Protein AF-Q8VWS5-F1 (afdb_monomer_lite)

Structure (mmCIF, N/CA/C/O backbone):
data_AF-Q8VWS5-F1
#
_entry.id   AF-Q8VWS5-F1
#
loop_
_atom_site.group_PDB
_atom_site.id
_atom_site.type_symbol
_atom_site.label_atom_id
_atom_site.label_alt_id
_atom_site.label_comp_id
_atom_site.label_asym_id
_atom_site.label_entity_id
_atom_site.label_seq_id
_atom_site.pdbx_PDB_ins_code
_atom_site.Cartn_x
_atom_site.Cartn_y
_atom_site.Cartn_z
_atom_site.occupancy
_atom_site.B_iso_or_equiv
_atom_site.auth_seq_id
_atom_site.auth_comp_id
_atom_site.auth_asym_id
_atom_site.auth_atom_id
_atom_site.pdbx_PDB_model_num
ATOM 1 N N . MET A 1 1 ? -28.816 26.867 -47.485 1.00 52.00 1 MET A N 1
ATOM 2 C CA . MET A 1 1 ? -29.300 25.512 -47.844 1.00 52.00 1 MET A CA 1
ATOM 3 C C . MET A 1 1 ? -29.461 24.600 -46.619 1.00 52.00 1 MET A C 1
ATOM 5 O O . MET A 1 1 ? -30.286 23.708 -46.691 1.00 52.00 1 MET A O 1
ATOM 9 N N . ALA A 1 2 ? -28.768 24.856 -45.494 1.00 56.47 2 ALA A N 1
ATOM 10 C CA . ALA A 1 2 ? -28.868 24.069 -44.252 1.00 56.47 2 ALA A CA 1
ATOM 11 C C . ALA A 1 2 ? -30.104 24.373 -43.366 1.00 56.47 2 ALA A C 1
ATOM 13 O O . ALA A 1 2 ? -30.589 23.482 -42.674 1.00 56.47 2 ALA A O 1
ATOM 14 N N . ASP A 1 3 ? -30.659 25.590 -43.416 1.00 56.94 3 ASP A N 1
ATOM 15 C CA . ASP A 1 3 ? -31.768 25.982 -42.523 1.00 56.94 3 ASP A CA 1
ATOM 16 C C . ASP A 1 3 ? -33.104 25.293 -42.854 1.00 56.94 3 ASP A C 1
ATOM 18 O O . ASP A 1 3 ? -33.873 24.955 -41.960 1.00 56.94 3 ASP A O 1
ATOM 22 N N . ALA A 1 4 ? -33.360 24.997 -44.133 1.00 58.62 4 ALA A N 1
ATOM 23 C CA . ALA A 1 4 ? -34.597 24.337 -44.567 1.00 58.62 4 ALA A CA 1
ATOM 24 C C . ALA A 1 4 ? -34.663 22.846 -44.173 1.00 58.62 4 ALA A C 1
ATOM 26 O O . ALA A 1 4 ? -35.743 22.257 -44.116 1.00 58.62 4 ALA A O 1
ATOM 27 N N . GLU A 1 5 ? -33.510 22.224 -43.917 1.00 59.78 5 GLU A N 1
ATOM 28 C CA . GLU A 1 5 ? -33.401 20.805 -43.573 1.00 59.78 5 GLU A CA 1
ATOM 29 C C . GLU A 1 5 ? -33.539 20.578 -42.062 1.00 59.78 5 GLU A C 1
ATOM 31 O O . GLU A 1 5 ? -34.238 19.655 -41.638 1.00 59.78 5 GLU A O 1
ATOM 36 N N . GLY A 1 6 ? -32.982 21.484 -41.248 1.00 61.97 6 GLY A N 1
ATOM 37 C CA . GLY A 1 6 ? -33.195 21.506 -39.797 1.00 61.97 6 GLY A CA 1
ATOM 38 C C . GLY A 1 6 ? -34.656 21.763 -39.416 1.00 61.97 6 GLY A C 1
ATOM 39 O O . GLY A 1 6 ? -35.189 21.098 -38.524 1.00 61.97 6 GLY A O 1
ATOM 40 N N . ASP A 1 7 ? -35.332 22.657 -40.140 1.00 62.22 7 ASP A N 1
ATOM 41 C CA . ASP A 1 7 ? -36.744 22.969 -39.902 1.00 62.22 7 ASP A CA 1
ATOM 42 C C . ASP A 1 7 ?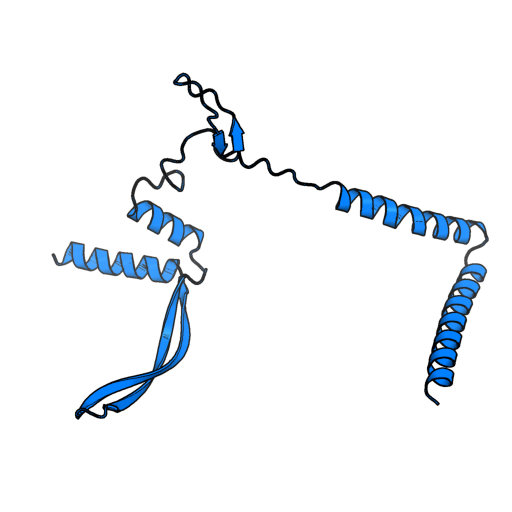 -37.661 21.802 -40.313 1.00 62.22 7 ASP A C 1
ATOM 44 O O . ASP A 1 7 ? -38.565 21.406 -39.576 1.00 62.22 7 ASP A O 1
ATOM 48 N N . ARG A 1 8 ? -37.343 21.126 -41.429 1.00 62.94 8 ARG A N 1
ATOM 49 C CA . ARG A 1 8 ? -38.018 19.885 -41.854 1.00 62.94 8 ARG A CA 1
ATOM 50 C C . ARG A 1 8 ? -37.881 18.756 -40.841 1.00 62.94 8 ARG A C 1
ATOM 52 O O . ARG A 1 8 ? -38.846 18.032 -40.602 1.00 62.94 8 ARG A O 1
ATOM 59 N N . MET A 1 9 ? -36.695 18.582 -40.269 1.00 66.00 9 MET A N 1
ATOM 60 C CA . MET A 1 9 ? -36.439 17.522 -39.300 1.00 66.00 9 MET A CA 1
ATOM 61 C C . MET A 1 9 ? -37.182 17.784 -37.981 1.00 66.00 9 MET A C 1
ATOM 63 O O . MET A 1 9 ? -37.770 16.855 -37.431 1.00 66.00 9 MET A O 1
ATOM 67 N N . ASN A 1 10 ? -37.262 19.044 -37.532 1.00 70.94 10 ASN A N 1
ATOM 68 C CA . ASN A 1 10 ? -38.089 19.439 -36.386 1.00 70.94 10 ASN A CA 1
ATOM 69 C C . ASN A 1 10 ? -39.587 19.247 -36.649 1.00 70.94 10 ASN A C 1
ATOM 71 O O . ASN A 1 10 ? -40.283 18.689 -35.804 1.00 70.94 10 ASN A O 1
ATOM 75 N N . LEU A 1 11 ? -40.082 19.622 -37.833 1.00 71.88 11 LEU A N 1
ATOM 76 C CA . LEU A 1 11 ? -41.476 19.391 -38.224 1.00 71.88 11 LEU A CA 1
ATOM 77 C C . LEU A 1 11 ? -41.835 17.900 -38.248 1.00 71.88 11 LEU A C 1
ATOM 79 O O . LEU A 1 11 ? -42.909 17.523 -37.787 1.00 71.88 11 LEU A O 1
ATOM 83 N N . GLN A 1 12 ? -40.933 17.036 -38.723 1.00 76.62 12 GLN A N 1
ATOM 84 C CA . GLN A 1 12 ? -41.141 15.583 -38.698 1.00 76.62 12 GLN A CA 1
ATOM 85 C C . GLN A 1 12 ? -41.124 15.007 -37.278 1.00 76.62 12 GLN A C 1
ATOM 87 O O . GLN A 1 12 ? -41.858 14.061 -36.985 1.00 76.62 12 GLN A O 1
ATOM 92 N N . LEU A 1 13 ? -40.299 15.561 -36.390 1.00 72.44 13 LEU A N 1
ATOM 93 C CA . LEU A 1 13 ? -40.223 15.138 -34.994 1.00 72.44 13 LEU A CA 1
ATOM 94 C C . LEU A 1 13 ? -41.490 15.559 -34.237 1.00 72.44 13 LEU A C 1
ATOM 96 O O . LEU A 1 13 ? -42.097 14.735 -33.556 1.00 72.44 13 LEU A O 1
ATOM 100 N N . LEU A 1 14 ? -41.946 16.797 -34.439 1.00 71.69 14 LEU A N 1
ATOM 101 C CA . LEU A 1 14 ? -43.194 17.306 -33.872 1.00 71.69 14 LEU A CA 1
ATOM 102 C C . LEU A 1 14 ? -44.419 16.552 -34.403 1.00 71.69 14 LEU A C 1
ATOM 104 O O . LEU A 1 14 ? -45.295 16.205 -33.614 1.00 71.69 14 LEU A O 1
ATOM 108 N N . ASP A 1 15 ? -44.459 16.214 -35.695 1.00 74.81 15 ASP A N 1
ATOM 109 C CA . ASP A 1 15 ? -45.533 15.397 -36.279 1.00 74.81 15 ASP A CA 1
ATOM 110 C C . ASP A 1 15 ? -45.550 13.974 -35.694 1.00 74.81 15 ASP A C 1
ATOM 112 O O . ASP A 1 15 ? -46.613 13.438 -35.377 1.00 74.81 15 ASP A O 1
ATOM 116 N N . ARG A 1 16 ? -44.381 13.363 -35.454 1.00 72.56 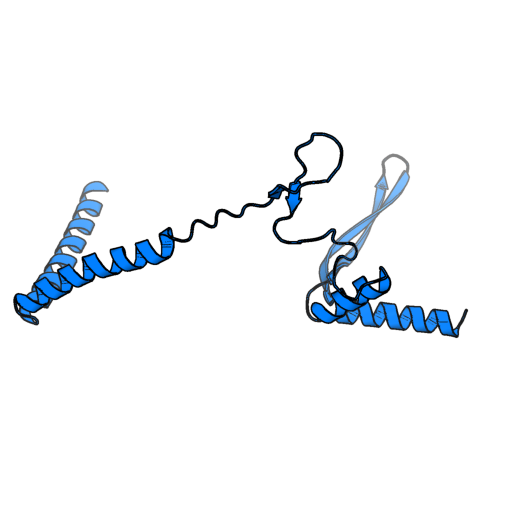16 ARG A N 1
ATOM 117 C CA . ARG A 1 16 ? -44.294 12.050 -34.789 1.00 72.56 16 ARG A CA 1
ATOM 118 C C . ARG A 1 16 ? -44.722 12.102 -33.325 1.00 72.56 16 ARG A C 1
ATOM 120 O O . ARG A 1 16 ? -45.433 11.205 -32.877 1.00 72.56 16 ARG A O 1
ATOM 127 N N . VAL A 1 17 ? -44.320 13.136 -32.588 1.00 74.12 17 VAL A N 1
ATOM 128 C CA . VAL A 1 17 ? -44.731 13.335 -31.189 1.00 74.12 17 VAL A CA 1
ATOM 129 C C . VAL A 1 17 ? -46.239 13.582 -31.112 1.00 74.12 17 VAL A C 1
ATOM 131 O O . VAL A 1 17 ? -46.916 12.949 -30.304 1.00 74.12 17 VAL A O 1
ATOM 134 N N . SER A 1 18 ? -46.782 14.407 -32.011 1.00 71.75 18 SER A N 1
ATOM 135 C CA . SER A 1 18 ? -48.219 14.672 -32.123 1.00 71.75 18 SER A CA 1
ATOM 136 C C . SER A 1 18 ? -49.010 13.406 -32.464 1.00 71.75 18 SER A C 1
ATOM 138 O O . SER A 1 18 ? -49.975 13.082 -31.774 1.00 71.75 18 SER A O 1
ATOM 140 N N . LYS A 1 19 ? -48.571 12.616 -33.453 1.00 72.62 19 LYS A N 1
ATOM 141 C CA . LYS A 1 19 ? -49.218 11.341 -33.811 1.00 72.62 19 LYS A CA 1
ATOM 142 C C . LYS A 1 19 ? -49.166 10.313 -32.684 1.00 72.62 19 LYS A C 1
ATOM 144 O O . LYS A 1 19 ? -50.143 9.595 -32.485 1.00 72.62 19 LYS A O 1
ATOM 149 N N . SER A 1 20 ? -48.068 10.263 -31.931 1.00 66.06 20 SER A N 1
ATOM 150 C CA . SER A 1 20 ? -47.949 9.404 -30.748 1.00 66.06 20 SER A CA 1
ATOM 151 C C . SER A 1 20 ? -48.935 9.825 -29.648 1.00 66.06 20 SER A C 1
ATOM 153 O O . SER A 1 20 ? -49.628 8.986 -29.075 1.00 66.06 20 SER A O 1
ATOM 155 N N . PHE A 1 21 ? -49.089 11.135 -29.426 1.00 61.34 21 PHE A N 1
ATOM 156 C CA . PHE A 1 21 ? -50.055 11.693 -28.477 1.00 61.34 21 PHE A CA 1
ATOM 157 C C . PHE A 1 21 ? -51.514 11.414 -28.889 1.00 61.34 21 PHE A C 1
ATOM 159 O O . PHE A 1 21 ? -52.296 10.902 -28.091 1.00 61.34 21 PHE A O 1
ATOM 166 N N . MET A 1 22 ? -51.857 11.631 -30.163 1.00 60.97 22 MET A N 1
ATOM 167 C CA . MET A 1 22 ? -53.189 11.351 -30.729 1.00 60.97 22 MET A CA 1
ATOM 168 C C . MET A 1 22 ? -53.530 9.850 -30.738 1.00 60.97 22 MET A C 1
ATOM 170 O O . MET A 1 22 ? -54.689 9.459 -30.598 1.00 60.97 22 MET A O 1
ATOM 174 N N . SER A 1 23 ? -52.528 8.981 -30.909 1.00 60.47 23 SER A N 1
ATOM 175 C CA . SER A 1 23 ? -52.695 7.526 -30.797 1.00 60.47 23 SER A CA 1
ATOM 176 C C . SER A 1 23 ? -52.998 7.096 -29.361 1.00 60.47 23 SER A C 1
ATOM 178 O O . SER A 1 23 ? -53.738 6.137 -29.152 1.00 60.47 23 SER A O 1
ATOM 180 N N . MET A 1 24 ? -52.431 7.792 -28.376 1.00 57.88 24 MET A N 1
ATOM 181 C CA . MET A 1 24 ? -52.643 7.528 -26.954 1.00 57.88 24 MET A CA 1
ATOM 182 C C . MET A 1 24 ? -54.042 7.981 -26.493 1.00 57.88 24 MET A C 1
ATOM 184 O O . MET A 1 24 ? -54.688 7.271 -25.725 1.00 57.88 24 MET A O 1
ATOM 188 N N . GLU A 1 25 ? -54.558 9.083 -27.049 1.00 55.28 25 GLU A N 1
ATOM 189 C CA . GLU A 1 25 ? -55.923 9.601 -26.832 1.00 55.28 25 GLU A CA 1
ATOM 190 C C . GLU A 1 25 ? -57.030 8.659 -27.344 1.00 55.28 25 GLU A C 1
ATOM 192 O O . GLU A 1 25 ? -58.106 8.576 -26.756 1.00 55.28 25 GLU A O 1
ATOM 197 N N . LYS A 1 26 ? -56.769 7.884 -28.408 1.00 60.16 26 LYS A N 1
ATOM 198 C CA . LYS A 1 26 ? -57.738 6.908 -28.945 1.00 60.16 26 LYS A CA 1
ATOM 199 C C . LYS A 1 26 ? -57.867 5.627 -28.109 1.00 60.16 26 LYS A C 1
ATOM 201 O O . LYS A 1 26 ? -58.874 4.937 -28.240 1.00 60.16 26 LYS A O 1
ATOM 206 N N . GLY A 1 27 ? -56.865 5.293 -27.291 1.00 62.16 27 GLY A N 1
ATOM 207 C CA . GLY A 1 27 ? -56.837 4.067 -26.477 1.00 62.16 27 GLY A CA 1
ATOM 208 C C . GLY A 1 27 ? -57.239 4.265 -25.012 1.00 62.16 27 GLY A C 1
ATOM 209 O O . GLY A 1 27 ? -57.755 3.343 -24.386 1.00 62.16 27 GLY A O 1
ATOM 210 N N . TYR A 1 28 ? -57.047 5.469 -24.474 1.00 63.78 28 TYR A N 1
ATOM 211 C CA . TYR A 1 28 ? -57.412 5.839 -23.111 1.00 63.78 28 TYR A CA 1
ATOM 212 C C . TYR A 1 28 ? -58.305 7.079 -23.168 1.00 63.78 28 TYR A C 1
ATOM 214 O O . TYR A 1 28 ? -57.871 8.125 -23.637 1.00 63.78 28 TYR A O 1
ATOM 222 N N . GLY A 1 29 ? -59.553 6.977 -22.695 1.00 74.88 29 GLY A N 1
ATOM 223 C CA . GLY A 1 29 ? -60.472 8.122 -22.654 1.00 74.88 29 GLY A CA 1
ATOM 224 C C . GLY A 1 29 ? -59.911 9.302 -21.844 1.00 74.88 29 GLY A C 1
ATOM 225 O O . GLY A 1 29 ? -58.911 9.158 -21.148 1.00 74.88 29 GLY A O 1
ATOM 226 N N . PHE A 1 30 ? -60.577 10.460 -21.882 1.00 77.50 30 PHE A N 1
ATOM 227 C CA . PHE A 1 30 ? -60.139 11.725 -21.256 1.00 77.50 30 PHE A CA 1
ATOM 228 C C . PHE A 1 30 ? -59.512 11.578 -19.849 1.00 77.50 30 PHE A C 1
ATOM 230 O O . PHE A 1 30 ? -58.480 12.177 -19.555 1.00 77.50 30 PHE A O 1
ATOM 237 N N . LEU A 1 31 ? -60.071 10.704 -19.004 1.00 75.94 31 LEU A N 1
ATOM 238 C CA . LEU A 1 31 ? -59.544 10.359 -17.675 1.00 75.94 31 LEU A CA 1
ATOM 239 C C . LEU A 1 31 ? -58.103 9.812 -17.678 1.00 75.94 31 LEU A C 1
ATOM 241 O O . LEU A 1 31 ? -57.326 10.132 -16.781 1.00 75.94 31 LEU A O 1
ATOM 245 N N . GLY A 1 32 ? -57.727 9.006 -18.672 1.00 80.00 32 GLY A N 1
ATOM 246 C CA . GLY A 1 32 ? -56.380 8.447 -18.796 1.00 80.00 32 GLY A CA 1
ATOM 247 C C . GLY A 1 32 ? -55.337 9.489 -19.196 1.00 80.00 32 GLY A C 1
ATOM 248 O O . GLY A 1 32 ? -54.226 9.467 -18.669 1.00 80.00 32 GLY A O 1
ATOM 249 N N . ILE A 1 33 ? -55.710 10.456 -20.042 1.00 83.31 33 ILE A N 1
ATOM 250 C CA . ILE A 1 33 ? -54.834 11.582 -20.403 1.00 83.31 33 ILE A CA 1
ATOM 251 C C . ILE A 1 33 ? -54.594 12.467 -19.180 1.00 83.31 33 ILE A C 1
ATOM 253 O O . ILE A 1 33 ? -53.447 12.779 -18.857 1.00 83.31 33 ILE A O 1
ATOM 257 N N . VAL A 1 34 ? -55.660 12.814 -18.451 1.00 87.25 34 VAL A N 1
ATOM 258 C CA . VAL A 1 34 ? -55.556 13.600 -17.213 1.00 87.25 34 VAL A CA 1
ATOM 259 C C . VAL A 1 34 ? -54.665 12.882 -16.191 1.00 87.25 34 VAL A C 1
ATOM 261 O O . VAL A 1 34 ? -53.777 13.502 -15.608 1.00 87.25 34 VAL A O 1
ATOM 264 N N . GLY A 1 35 ? -54.826 11.563 -16.032 1.00 84.25 35 GLY A N 1
ATOM 265 C CA . GLY A 1 35 ? -53.972 10.747 -15.165 1.00 84.25 35 GLY A CA 1
ATOM 266 C C . GLY A 1 35 ? -52.493 10.770 -15.565 1.00 84.25 35 GLY A C 1
ATOM 267 O O . GLY A 1 35 ? -51.630 10.961 -14.708 1.00 84.25 35 GLY A O 1
ATOM 268 N N . ALA A 1 36 ? -52.182 10.641 -16.857 1.00 86.88 36 ALA A N 1
ATOM 269 C CA . ALA A 1 36 ? -50.805 10.668 -17.354 1.00 86.88 36 ALA A CA 1
ATOM 270 C C . ALA A 1 36 ? -50.123 12.028 -17.127 1.00 86.88 36 ALA A C 1
ATOM 272 O O . ALA A 1 36 ? -48.969 12.073 -16.697 1.00 86.88 36 ALA A O 1
ATOM 273 N N . VAL A 1 37 ? -50.845 13.134 -17.340 1.00 87.75 37 VAL A N 1
ATOM 274 C CA . VAL A 1 37 ? -50.334 14.492 -17.086 1.00 87.75 37 VAL A CA 1
ATOM 275 C C . VAL A 1 37 ? -50.020 14.680 -15.602 1.00 87.75 37 VAL A C 1
ATOM 277 O O . VAL A 1 37 ? -48.931 15.141 -15.255 1.00 87.75 37 VAL A O 1
ATOM 280 N N . ILE A 1 38 ? -50.924 14.250 -14.719 1.00 89.25 38 ILE A N 1
ATOM 281 C CA . ILE A 1 38 ? -50.728 14.333 -13.267 1.00 89.25 38 ILE A CA 1
ATOM 282 C C . ILE A 1 38 ? -49.498 13.520 -12.838 1.00 89.25 38 ILE A C 1
ATOM 284 O O . ILE A 1 38 ? -48.635 14.039 -12.131 1.00 89.25 38 ILE A O 1
ATOM 288 N N . ILE A 1 39 ? -49.358 12.278 -13.314 1.00 89.75 39 ILE A N 1
ATOM 289 C CA . ILE A 1 39 ? -48.200 11.425 -13.002 1.00 89.75 39 ILE A CA 1
ATOM 290 C C . ILE A 1 39 ? -46.898 12.058 -13.517 1.00 89.75 39 ILE A C 1
ATOM 292 O O . ILE A 1 39 ? -45.895 12.053 -12.802 1.00 89.75 39 ILE A O 1
ATOM 296 N N . SER A 1 40 ? -46.913 12.658 -14.712 1.00 86.12 40 SER A N 1
ATOM 297 C CA . SER A 1 40 ? -45.733 13.297 -15.310 1.00 86.12 40 SER A CA 1
ATOM 298 C C . SER A 1 40 ? -45.246 14.537 -14.557 1.00 86.12 40 SER A C 1
ATOM 300 O O . SER A 1 40 ? -44.060 14.842 -14.608 1.00 86.12 40 SER A O 1
ATOM 302 N N . LEU A 1 41 ? -46.128 15.229 -13.829 1.00 89.50 41 LEU A N 1
ATOM 303 C CA . LEU A 1 41 ? -45.763 16.365 -12.980 1.00 89.50 41 LEU A CA 1
ATOM 304 C C . LEU A 1 41 ? -45.346 15.912 -11.580 1.00 89.50 41 LEU A C 1
ATOM 306 O O . LEU A 1 41 ? -44.368 16.412 -11.029 1.00 89.50 41 LEU A O 1
ATOM 310 N N . ILE A 1 42 ? -46.058 14.939 -11.007 1.00 89.94 42 ILE A N 1
ATOM 311 C CA . ILE A 1 42 ? -45.807 14.464 -9.643 1.00 89.94 42 ILE A CA 1
ATOM 312 C C . ILE A 1 42 ? -44.491 13.682 -9.561 1.00 89.94 42 ILE A C 1
ATOM 314 O O . ILE A 1 42 ? -43.716 13.896 -8.629 1.00 89.94 42 ILE A O 1
ATOM 318 N N . LEU A 1 43 ? -44.201 12.801 -10.524 1.00 89.50 43 LEU A N 1
ATOM 319 C CA . LEU A 1 43 ? -43.036 11.914 -10.451 1.00 89.50 43 LEU A CA 1
ATOM 320 C C . LEU A 1 43 ? -41.694 12.684 -10.434 1.00 89.50 43 LEU A C 1
ATOM 322 O O . LEU A 1 43 ? -40.878 12.403 -9.554 1.00 89.50 43 LEU A O 1
ATOM 326 N N . PRO A 1 44 ? -41.454 13.700 -11.289 1.00 87.75 44 PRO A N 1
ATOM 327 C CA . PRO A 1 44 ? -40.230 14.505 -11.237 1.00 87.75 44 PRO A CA 1
ATOM 328 C C . PRO A 1 44 ? -40.145 15.403 -9.998 1.00 87.75 44 PRO A C 1
ATOM 330 O O . PRO A 1 44 ? -39.054 15.619 -9.469 1.00 87.75 44 PRO A O 1
ATOM 333 N N . LEU A 1 45 ? -41.276 15.911 -9.495 1.00 85.25 45 LEU A N 1
ATOM 334 C CA . LEU A 1 45 ? -41.303 16.725 -8.275 1.00 85.25 45 LEU A CA 1
ATOM 335 C C . LEU A 1 45 ? -40.953 15.890 -7.037 1.00 85.25 45 LEU A C 1
ATOM 337 O O . LEU A 1 45 ? -40.116 16.299 -6.230 1.00 85.25 45 LEU A O 1
ATOM 341 N N . LEU A 1 46 ? -41.500 14.678 -6.925 1.00 85.50 46 LEU A N 1
ATOM 342 C CA . LEU A 1 46 ? -41.137 13.755 -5.851 1.00 85.50 46 LEU A CA 1
ATOM 343 C C . LEU A 1 46 ? -39.670 13.318 -5.971 1.00 85.50 46 LEU A C 1
ATOM 345 O O . LEU A 1 46 ? -38.932 13.391 -4.988 1.00 85.50 46 LEU A O 1
ATOM 349 N N . PHE A 1 47 ? -39.207 12.957 -7.171 1.00 83.00 47 PHE A N 1
ATOM 350 C CA . PHE A 1 47 ? -37.822 12.528 -7.390 1.00 83.00 47 PHE A CA 1
ATOM 351 C C . PHE A 1 47 ? -36.803 13.649 -7.116 1.00 83.00 47 PHE A C 1
ATOM 353 O O . PHE A 1 47 ? -35.775 13.415 -6.480 1.00 83.00 47 PHE A O 1
ATOM 360 N N . SER A 1 48 ? -37.100 14.888 -7.521 1.00 78.69 48 SER A N 1
ATOM 361 C CA . SER A 1 48 ? -36.228 16.042 -7.264 1.00 78.69 48 SER A CA 1
ATOM 362 C C . SER A 1 48 ? -36.128 16.382 -5.775 1.00 78.69 48 SER A C 1
ATOM 364 O O . SER A 1 48 ? -35.028 16.660 -5.300 1.00 78.69 48 SER A O 1
ATOM 366 N N . SER A 1 49 ? -37.218 16.274 -5.008 1.00 75.38 49 SER A N 1
ATOM 367 C CA . SER A 1 49 ? -37.195 16.519 -3.557 1.00 75.38 49 SER A CA 1
ATOM 368 C C . SER A 1 49 ? -36.315 15.517 -2.791 1.00 75.38 49 SER A C 1
ATOM 370 O O . SER A 1 49 ? -35.571 15.909 -1.889 1.00 75.38 49 SER A O 1
ATOM 372 N N . ILE A 1 50 ? -36.311 14.245 -3.210 1.00 79.25 50 ILE A N 1
ATOM 373 C CA . ILE A 1 50 ? -35.470 13.185 -2.631 1.00 79.25 50 ILE A CA 1
ATOM 374 C C . ILE A 1 50 ? -33.981 13.431 -2.929 1.00 79.25 50 ILE A C 1
ATOM 376 O O . ILE A 1 50 ? -33.128 13.188 -2.073 1.00 79.25 50 ILE A O 1
ATOM 380 N N . LEU A 1 51 ? -33.652 13.940 -4.121 1.00 69.75 51 LEU A N 1
ATOM 381 C CA . LEU A 1 51 ? -32.266 14.199 -4.525 1.00 69.75 51 LEU A CA 1
ATOM 382 C C . LEU A 1 51 ? -31.710 15.524 -3.970 1.00 69.75 51 LEU A C 1
ATOM 384 O O . LEU A 1 51 ? -30.550 15.577 -3.559 1.00 69.75 51 LEU A O 1
ATOM 388 N N . ILE A 1 52 ? -32.522 16.584 -3.916 1.00 66.94 52 ILE A N 1
ATOM 389 C CA . ILE A 1 52 ? -32.097 17.942 -3.524 1.00 66.94 52 ILE A CA 1
ATOM 390 C C . ILE A 1 52 ? -32.025 18.120 -1.997 1.00 66.94 52 ILE A C 1
ATOM 392 O O . ILE A 1 52 ? -31.249 18.942 -1.508 1.00 66.94 52 ILE A O 1
ATOM 396 N N . GLY A 1 53 ? -32.748 17.309 -1.216 1.00 59.00 53 GLY A N 1
ATOM 397 C CA . GLY A 1 53 ? -32.759 17.391 0.252 1.00 59.00 53 GLY A CA 1
ATOM 398 C C . GLY A 1 53 ? -31.448 16.992 0.946 1.00 59.00 53 GLY A C 1
ATOM 399 O O . GLY A 1 53 ? -31.284 17.220 2.144 1.00 59.00 53 GLY A O 1
ATOM 400 N N . ARG A 1 54 ? -30.472 16.422 0.228 1.00 60.00 54 ARG A N 1
ATOM 401 C CA . ARG A 1 54 ? -29.241 15.878 0.825 1.00 60.00 54 ARG A CA 1
ATOM 402 C C . ARG A 1 54 ? -28.080 16.877 0.829 1.00 60.00 54 ARG A C 1
ATOM 404 O O . ARG A 1 54 ? -26.946 16.541 0.486 1.00 60.00 54 ARG A O 1
ATOM 411 N N . LYS A 1 55 ? -28.327 18.120 1.260 1.00 62.78 55 LYS A N 1
ATOM 412 C CA . LYS A 1 55 ? -27.244 19.074 1.551 1.00 62.78 55 LYS A CA 1
ATOM 413 C C . LYS A 1 55 ? -26.555 18.660 2.850 1.00 62.78 55 LYS A C 1
ATOM 415 O O . LYS A 1 55 ? -26.883 19.124 3.938 1.00 62.78 55 LYS A O 1
ATOM 420 N N . ASN A 1 56 ? -25.572 17.774 2.725 1.00 60.09 56 ASN A N 1
ATOM 421 C CA . ASN A 1 56 ? -24.723 17.357 3.832 1.00 60.09 56 ASN A CA 1
ATOM 422 C C . ASN A 1 56 ? -23.865 18.543 4.284 1.00 60.09 56 ASN A C 1
ATOM 424 O O . ASN A 1 56 ? -22.762 18.752 3.776 1.00 60.09 56 ASN A O 1
ATOM 428 N N . ASN A 1 57 ? -24.355 19.313 5.254 1.00 62.53 57 ASN A N 1
ATOM 429 C CA . ASN A 1 57 ? -23.561 20.321 5.940 1.00 62.53 57 ASN A CA 1
ATOM 430 C C . ASN A 1 57 ? -22.557 19.599 6.851 1.00 62.53 57 ASN A C 1
ATOM 432 O O . ASN A 1 57 ? -22.778 19.432 8.050 1.00 62.53 57 ASN A O 1
ATOM 436 N N . ARG A 1 58 ? -21.485 19.061 6.253 1.00 64.88 58 ARG A N 1
ATOM 437 C CA . ARG A 1 58 ? -20.430 18.338 6.967 1.00 64.88 58 ARG A CA 1
ATOM 438 C C . ARG A 1 58 ? -19.646 19.343 7.806 1.00 64.88 58 ARG A C 1
ATOM 440 O O . ARG A 1 58 ? -18.600 19.826 7.380 1.00 64.88 58 ARG A O 1
ATOM 447 N N . ARG A 1 59 ? -20.155 19.660 8.998 1.00 67.81 59 ARG A N 1
ATOM 448 C CA . ARG A 1 59 ? -19.406 20.391 10.023 1.00 67.81 59 ARG A CA 1
ATOM 449 C C . ARG A 1 59 ? -18.160 19.566 10.335 1.00 67.81 59 ARG A C 1
ATOM 451 O O . ARG A 1 59 ? -18.274 18.465 10.863 1.00 67.81 59 ARG A O 1
ATOM 458 N N . ARG A 1 60 ? -16.984 20.035 9.906 1.00 70.31 60 ARG A N 1
ATOM 459 C CA . ARG A 1 60 ? -15.703 19.326 10.100 1.00 70.31 60 ARG A CA 1
ATOM 460 C C . ARG A 1 60 ? -15.131 19.538 11.499 1.00 70.31 60 ARG A C 1
ATOM 462 O O . ARG A 1 60 ? -14.391 18.682 11.972 1.00 70.31 60 ARG A O 1
ATOM 469 N N . ALA A 1 61 ? -15.499 20.646 12.136 1.00 83.12 61 ALA A N 1
ATOM 470 C CA . ALA A 1 61 ? -15.021 21.050 13.446 1.00 83.12 61 ALA A CA 1
ATOM 471 C C . ALA A 1 61 ? -16.191 21.243 14.421 1.00 83.12 61 ALA A C 1
ATOM 473 O O . ALA A 1 61 ? -17.254 21.730 14.029 1.00 83.12 61 ALA A O 1
ATOM 474 N N . ILE A 1 62 ? -15.985 20.832 15.669 1.00 86.81 62 ILE A N 1
ATOM 475 C CA . ILE A 1 62 ? -16.891 21.032 16.803 1.00 86.81 62 ILE A CA 1
ATOM 476 C C . ILE A 1 62 ? -16.111 21.811 17.856 1.00 86.81 62 ILE A C 1
ATOM 478 O O . ILE A 1 62 ? -14.993 21.422 18.188 1.00 86.81 62 ILE A O 1
ATOM 482 N N . GLN A 1 63 ? -16.692 22.896 18.364 1.00 87.06 63 GLN A N 1
ATOM 483 C CA . GLN A 1 63 ? -16.092 23.670 19.444 1.00 87.06 63 GLN A CA 1
ATOM 484 C C . GLN A 1 63 ? -16.138 22.865 20.745 1.00 87.06 63 GLN A C 1
ATOM 486 O O . GLN A 1 63 ? -17.143 22.214 21.038 1.00 87.06 63 GLN A O 1
ATOM 491 N N . VAL A 1 64 ? -15.041 22.880 21.492 1.00 84.38 64 VAL A N 1
ATOM 492 C CA . VAL A 1 64 ? -14.892 22.148 22.752 1.00 84.38 64 VAL A CA 1
ATOM 493 C C . VAL A 1 64 ? -14.325 23.092 23.791 1.00 84.38 64 VAL A C 1
ATOM 495 O O . VAL A 1 64 ? -13.475 23.918 23.475 1.00 84.38 64 VAL A O 1
ATOM 498 N N . ASP A 1 65 ? -14.808 22.956 25.019 1.00 84.88 65 ASP A N 1
ATOM 499 C CA . ASP A 1 65 ? -14.225 23.627 26.168 1.00 84.88 65 ASP A CA 1
ATOM 500 C C . ASP A 1 65 ? -12.896 22.949 26.532 1.00 84.88 65 ASP A C 1
ATOM 502 O O . ASP A 1 65 ? -12.866 21.772 26.894 1.00 84.88 65 ASP A O 1
ATOM 506 N N . SER A 1 66 ? -11.788 23.670 26.359 1.00 75.69 66 SER A N 1
ATOM 507 C C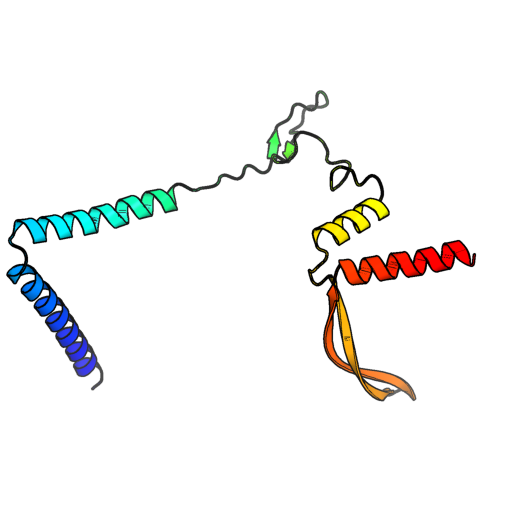A . SER A 1 66 ? -10.441 23.191 26.681 1.00 75.69 66 SER A CA 1
ATOM 508 C C . SER A 1 66 ? -10.076 23.331 28.160 1.00 75.69 66 SER A C 1
ATOM 510 O O . SER A 1 66 ? -8.985 22.905 28.529 1.00 75.69 66 SER A O 1
ATOM 512 N N . GLY A 1 67 ? -10.938 23.925 29.000 1.00 77.44 67 GLY A N 1
ATOM 513 C CA . GLY A 1 67 ? -10.689 24.093 30.438 1.00 77.44 67 GLY A CA 1
ATOM 514 C C . GLY A 1 67 ? -9.431 24.908 30.788 1.00 77.44 67 GLY A C 1
ATOM 515 O O . GLY A 1 67 ? -8.950 24.819 31.914 1.00 77.44 67 GLY A O 1
ATOM 516 N N . GLY A 1 68 ? -8.877 25.653 29.822 1.00 78.25 68 GLY A N 1
ATOM 517 C CA . GLY A 1 68 ? -7.613 26.396 29.906 1.00 78.25 68 GLY A CA 1
ATOM 518 C C . GLY A 1 68 ? -7.762 27.858 29.468 1.00 78.25 68 GLY A C 1
ATOM 519 O O . GLY A 1 68 ? -8.785 28.475 29.747 1.00 78.25 68 GLY A O 1
ATOM 520 N N . GLU A 1 69 ? -6.746 28.414 28.795 1.00 74.88 69 GLU A N 1
ATOM 521 C CA . GLU A 1 69 ? -6.754 29.806 28.307 1.00 74.88 69 GLU A CA 1
ATOM 522 C C . GLU A 1 69 ? -7.966 30.121 27.413 1.00 74.88 69 GLU A C 1
ATOM 524 O O . GLU A 1 69 ? -8.477 29.255 26.695 1.00 74.88 69 GLU A O 1
ATOM 529 N N . GLU A 1 70 ? -8.404 31.384 27.431 1.00 75.56 70 GLU A N 1
ATOM 530 C CA . GLU A 1 70 ? -9.485 31.863 26.570 1.00 75.56 70 GLU A CA 1
ATOM 531 C C . GLU A 1 70 ? -9.088 31.722 25.092 1.00 75.56 70 GLU A C 1
ATOM 533 O O . GLU A 1 70 ? -8.247 32.451 24.567 1.00 75.56 70 GLU A O 1
ATOM 538 N N . GLY A 1 71 ? -9.700 30.759 24.403 1.00 76.81 71 GLY A N 1
ATOM 539 C CA . GLY A 1 71 ? -9.396 30.456 23.012 1.00 76.81 71 GLY A CA 1
ATOM 540 C C . GLY A 1 71 ? -10.482 29.629 22.332 1.00 76.81 71 GLY A C 1
ATOM 541 O O . GLY A 1 71 ? -11.296 28.956 22.965 1.00 76.81 71 GLY A O 1
ATOM 542 N N . ILE A 1 72 ? -10.507 29.681 20.998 1.00 80.00 72 ILE A N 1
ATOM 543 C CA . ILE A 1 72 ? -11.419 28.870 20.188 1.00 80.00 72 ILE A CA 1
ATOM 544 C C . ILE A 1 72 ? -10.790 27.489 19.990 1.00 80.00 72 ILE A C 1
ATOM 546 O O . ILE A 1 72 ? -10.084 27.248 19.009 1.00 80.00 72 ILE A O 1
ATOM 550 N N . THR A 1 73 ? -11.070 26.565 20.907 1.00 84.88 73 THR A N 1
ATOM 551 C CA . THR A 1 73 ? -10.656 25.169 20.752 1.00 84.88 73 THR A CA 1
ATOM 552 C C . THR A 1 73 ? -11.665 24.409 19.898 1.00 84.88 73 THR A C 1
ATOM 554 O O . THR A 1 73 ? -12.863 24.358 20.177 1.00 84.88 73 THR A O 1
ATOM 557 N N . MET A 1 74 ? -11.169 23.810 18.820 1.00 86.44 74 MET A N 1
ATOM 558 C CA . MET A 1 74 ? -11.955 23.069 17.839 1.00 86.44 74 MET A CA 1
ATOM 559 C C . MET A 1 74 ? -11.415 21.645 17.734 1.00 86.44 74 MET A C 1
ATOM 561 O O . MET A 1 74 ? -10.221 21.453 17.521 1.00 86.44 74 MET A O 1
ATOM 565 N N . ARG A 1 75 ? -12.290 20.637 17.809 1.00 86.38 75 ARG A N 1
ATOM 566 C CA . ARG A 1 75 ? -11.942 19.237 17.517 1.00 86.38 75 ARG A CA 1
ATOM 567 C C . ARG A 1 75 ? -12.559 18.764 16.210 1.00 86.38 75 ARG A C 1
ATOM 569 O O . ARG A 1 75 ? -13.584 19.286 15.768 1.00 86.38 75 ARG A O 1
ATOM 576 N N . ASN A 1 76 ? -11.984 17.718 15.623 1.00 86.62 76 ASN A N 1
ATOM 577 C CA . ASN A 1 76 ? -12.592 17.032 14.487 1.00 86.62 76 ASN A CA 1
ATOM 578 C C . ASN A 1 76 ? -13.969 16.465 14.879 1.00 86.62 76 ASN A C 1
ATOM 580 O O . ASN A 1 76 ? -14.114 15.836 15.924 1.00 86.62 76 ASN A O 1
ATOM 584 N N . SER A 1 77 ? -14.986 16.654 14.037 1.00 85.56 77 SER A N 1
ATOM 585 C CA . SER A 1 77 ? -16.335 16.160 14.335 1.00 85.56 77 SER A CA 1
ATOM 586 C C . SER A 1 77 ? -16.463 14.637 14.310 1.00 85.56 77 SER A C 1
ATOM 588 O O . SER A 1 77 ? -17.367 14.101 14.946 1.00 85.56 77 SER A O 1
ATOM 590 N N . ARG A 1 78 ? -15.570 13.940 13.597 1.00 81.75 78 ARG A N 1
ATOM 591 C CA . ARG A 1 78 ? -15.600 12.478 13.439 1.00 81.75 78 ARG A CA 1
ATOM 592 C C . ARG A 1 78 ? -15.089 11.723 14.656 1.00 81.75 78 ARG A C 1
ATOM 594 O O . ARG A 1 78 ? -15.507 10.590 14.852 1.00 81.75 78 ARG A O 1
ATOM 601 N N . PHE A 1 79 ? -14.196 12.328 15.433 1.00 80.62 79 PHE A N 1
ATOM 602 C CA . PHE A 1 79 ? -13.534 11.664 16.549 1.00 80.62 79 PHE A CA 1
ATOM 603 C C . PHE A 1 79 ? -13.815 12.447 17.839 1.00 80.62 79 PHE A C 1
ATOM 605 O O . PHE A 1 79 ? -13.575 13.659 17.880 1.00 80.62 79 PHE A O 1
ATOM 612 N N . PRO A 1 80 ? -14.401 11.812 18.872 1.00 81.50 80 PRO A N 1
ATOM 613 C CA . PRO A 1 80 ? -14.702 12.485 20.135 1.00 81.50 80 PRO A CA 1
ATOM 614 C C . PRO A 1 80 ? -13.435 12.814 20.933 1.00 81.50 80 PRO A C 1
ATOM 616 O O . PRO A 1 80 ? -13.439 13.768 21.703 1.00 81.50 80 PRO A O 1
ATOM 619 N N . THR A 1 81 ? -12.362 12.060 20.709 1.00 81.12 81 THR A N 1
ATOM 620 C CA . THR A 1 81 ? -11.077 12.148 21.405 1.00 81.12 81 THR A CA 1
ATOM 621 C C . THR A 1 81 ? -9.928 12.272 20.407 1.00 81.12 81 THR A C 1
ATOM 623 O O . THR A 1 81 ? -10.114 12.104 19.195 1.00 81.12 81 THR A O 1
ATOM 626 N N . LEU A 1 82 ? -8.734 12.598 20.911 1.00 78.25 82 LEU A N 1
ATOM 627 C CA . LEU A 1 82 ? -7.515 12.571 20.111 1.00 78.25 82 LEU A CA 1
ATOM 628 C C . LEU A 1 82 ? -7.290 11.151 19.575 1.00 78.25 82 LEU A C 1
ATOM 630 O O . LEU A 1 82 ? -7.381 10.174 20.315 1.00 78.25 82 LEU A O 1
ATOM 634 N N . VAL A 1 83 ? -7.017 11.045 18.277 1.00 75.81 83 VAL A N 1
ATOM 635 C CA . VAL A 1 83 ? -6.700 9.769 17.634 1.00 75.81 83 VAL A CA 1
ATOM 636 C C . VAL A 1 83 ? -5.225 9.477 17.894 1.00 75.81 83 VAL A C 1
ATOM 638 O O . VAL A 1 83 ? -4.362 10.009 17.201 1.00 75.81 83 VAL A O 1
ATOM 641 N N . GLU A 1 84 ? -4.942 8.685 18.925 1.00 74.50 84 GLU A N 1
ATOM 642 C CA . GLU A 1 84 ? -3.572 8.291 19.289 1.00 74.50 84 GLU A CA 1
ATOM 643 C C . GLU A 1 84 ? -3.007 7.231 18.340 1.00 74.50 84 GLU A C 1
ATOM 645 O O . GLU A 1 84 ? -1.837 7.282 17.962 1.00 74.50 84 GLU A O 1
ATOM 650 N N . VAL A 1 85 ? -3.858 6.297 17.905 1.00 71.94 85 VAL A N 1
ATOM 651 C CA . VAL A 1 85 ? -3.520 5.270 16.919 1.00 71.94 85 VAL A CA 1
ATOM 652 C C . VAL A 1 85 ? -4.387 5.455 15.678 1.00 71.94 85 VAL A C 1
ATOM 654 O O . VAL A 1 85 ? -5.594 5.653 15.808 1.00 71.94 85 VAL A O 1
ATOM 657 N N . PRO A 1 86 ? -3.821 5.381 14.460 1.00 70.31 86 PRO A N 1
ATOM 658 C CA . PRO A 1 86 ? -4.594 5.555 13.233 1.00 70.31 86 PRO A CA 1
ATOM 659 C C . PRO A 1 86 ? -5.802 4.606 13.143 1.00 70.31 86 PRO A C 1
ATOM 661 O O . PRO A 1 86 ? -6.790 4.939 12.487 1.00 70.31 86 PRO A O 1
ATOM 664 N N . TRP A 1 87 ? -5.690 3.427 13.767 1.00 74.38 87 TRP A N 1
ATOM 665 C CA . TRP A 1 87 ? -6.677 2.352 13.791 1.00 74.38 87 TRP A CA 1
ATOM 666 C C . TRP A 1 87 ? -6.633 1.629 15.141 1.00 74.38 87 TRP A C 1
ATOM 668 O O . TRP A 1 87 ? -5.548 1.386 15.678 1.00 74.38 87 TRP A O 1
ATOM 678 N N . ASP A 1 88 ? -7.800 1.247 15.663 1.00 77.75 88 ASP A N 1
ATOM 679 C CA . ASP A 1 88 ? -7.896 0.496 16.917 1.00 77.75 88 ASP A CA 1
ATOM 680 C C . ASP A 1 88 ? -7.077 -0.804 16.840 1.00 77.75 88 ASP A C 1
ATOM 682 O O . ASP A 1 88 ? -7.187 -1.582 15.885 1.00 77.75 88 ASP A O 1
ATOM 686 N N . GLY A 1 89 ? -6.238 -1.026 17.855 1.00 76.50 89 GLY A N 1
ATOM 687 C CA . GLY A 1 89 ? -5.373 -2.204 17.976 1.00 76.50 89 GLY A CA 1
ATOM 688 C C . GLY A 1 89 ? -3.990 -2.092 17.318 1.00 76.50 89 GLY A C 1
ATOM 689 O O . GLY A 1 89 ? -3.148 -2.953 17.560 1.00 76.50 89 GLY A O 1
ATOM 690 N N . ALA A 1 90 ? -3.703 -1.040 16.542 1.00 85.31 90 ALA A N 1
ATOM 691 C CA . ALA A 1 90 ? -2.394 -0.836 15.916 1.00 85.31 90 ALA A CA 1
ATOM 692 C C . ALA A 1 90 ? -1.451 0.003 16.799 1.00 85.31 90 ALA A C 1
ATOM 694 O O . ALA A 1 90 ? -1.184 1.170 16.522 1.00 85.31 90 ALA A O 1
ATOM 695 N N . THR A 1 91 ? -0.928 -0.597 17.870 1.00 87.88 91 THR A N 1
ATOM 696 C CA . THR A 1 91 ? -0.046 0.086 18.842 1.00 87.88 91 THR A CA 1
ATOM 697 C C . THR A 1 91 ? 1.390 0.303 18.350 1.00 87.88 91 THR A C 1
ATOM 699 O O . THR A 1 91 ? 2.163 1.008 18.993 1.00 87.88 91 THR A O 1
ATOM 702 N N . THR A 1 92 ? 1.769 -0.284 17.210 1.00 90.25 92 THR A N 1
ATOM 703 C CA . THR A 1 92 ? 3.094 -0.127 16.588 1.00 90.25 92 THR A CA 1
ATOM 704 C C . THR A 1 92 ? 2.972 0.071 15.078 1.00 90.25 92 THR A C 1
ATOM 706 O O . THR A 1 92 ? 1.983 -0.334 14.466 1.00 90.25 92 THR A O 1
ATOM 709 N N . MET A 1 93 ? 4.009 0.632 14.445 1.00 89.88 93 MET A N 1
ATOM 710 C CA . MET A 1 93 ? 4.068 0.752 12.979 1.00 89.88 93 MET A CA 1
ATOM 711 C C . MET A 1 93 ? 3.977 -0.609 12.276 1.00 89.88 93 MET A C 1
ATOM 713 O O . MET A 1 93 ? 3.354 -0.711 11.222 1.00 89.88 93 MET A O 1
ATOM 717 N N . ALA A 1 94 ? 4.552 -1.658 12.872 1.00 91.44 94 ALA A N 1
ATOM 718 C CA . ALA A 1 94 ? 4.451 -3.019 12.353 1.00 91.44 94 ALA A CA 1
ATOM 719 C C . ALA A 1 94 ? 3.009 -3.546 12.429 1.00 91.44 94 ALA A C 1
ATOM 721 O O . ALA A 1 94 ? 2.500 -4.054 11.433 1.00 91.44 94 ALA A O 1
ATOM 722 N N . ALA A 1 95 ? 2.324 -3.345 13.562 1.00 92.19 95 ALA A N 1
ATOM 723 C CA . ALA A 1 95 ? 0.921 -3.729 13.722 1.00 92.19 95 ALA A CA 1
ATOM 724 C C . ALA A 1 95 ? 0.001 -2.962 12.757 1.00 92.19 95 ALA A C 1
ATOM 726 O O . ALA A 1 95 ? -0.908 -3.546 12.168 1.00 92.19 95 ALA A O 1
ATOM 727 N N . LEU A 1 96 ? 0.266 -1.669 12.529 1.00 91.88 96 LEU A N 1
ATOM 728 C CA . LEU A 1 96 ? -0.471 -0.868 11.550 1.00 91.88 96 LEU A CA 1
ATOM 729 C C . LEU A 1 96 ? -0.256 -1.374 10.117 1.00 91.88 96 LEU A C 1
ATOM 731 O O . LEU A 1 96 ? -1.207 -1.449 9.333 1.00 91.88 96 LEU A O 1
ATOM 735 N N . PHE A 1 97 ? 0.986 -1.722 9.771 1.00 93.06 97 PHE A N 1
ATOM 736 C CA . PHE A 1 97 ? 1.327 -2.292 8.470 1.00 93.06 97 PHE A CA 1
ATOM 737 C C . PHE A 1 97 ? 0.630 -3.641 8.253 1.00 93.06 97 PHE A C 1
ATOM 739 O O . PHE A 1 97 ? -0.055 -3.815 7.247 1.00 93.06 97 PHE A O 1
ATOM 746 N N . GLU A 1 98 ? 0.711 -4.551 9.226 1.00 94.81 98 GLU A N 1
ATOM 747 C CA . GLU A 1 98 ? 0.023 -5.846 9.207 1.00 94.81 98 GLU A CA 1
ATOM 748 C C . GLU A 1 98 ? -1.495 -5.687 9.046 1.00 94.81 98 GLU A C 1
ATOM 750 O O . GLU A 1 98 ? -2.100 -6.315 8.172 1.00 94.81 98 GLU A O 1
ATOM 755 N N . GLN A 1 99 ? -2.120 -4.810 9.836 1.00 94.19 99 GLN A N 1
ATOM 756 C CA . GLN A 1 99 ? -3.560 -4.559 9.762 1.00 94.19 99 GLN A CA 1
ATOM 757 C C . GLN A 1 99 ? -3.970 -3.999 8.392 1.00 94.19 99 GLN A C 1
ATOM 759 O O . GLN A 1 99 ? -4.961 -4.448 7.809 1.00 94.19 99 GLN A O 1
ATOM 764 N N . SER A 1 100 ? -3.189 -3.061 7.851 1.00 93.81 100 SER A N 1
ATOM 765 C CA . SER A 1 100 ? -3.422 -2.483 6.522 1.00 93.81 100 SER A CA 1
ATOM 766 C C . SER A 1 100 ? -3.318 -3.544 5.429 1.00 93.81 100 SER A C 1
ATOM 768 O O . 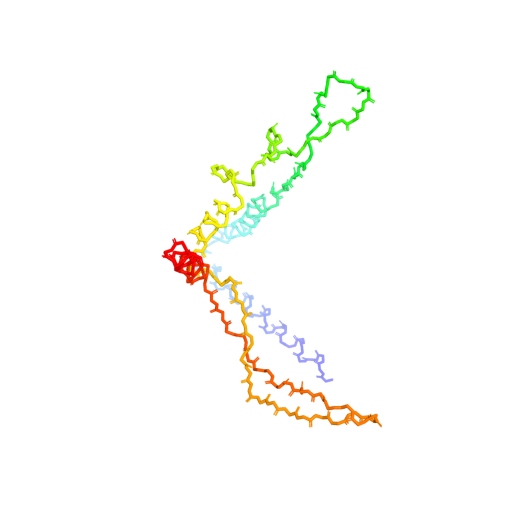SER A 1 100 ? -4.190 -3.628 4.560 1.00 93.81 100 SER A O 1
ATOM 770 N N . CYS A 1 101 ? -2.289 -4.392 5.502 1.00 96.44 101 CYS A N 1
ATOM 771 C CA . CYS A 1 101 ? -2.069 -5.463 4.543 1.00 96.44 101 CYS A CA 1
ATOM 772 C C . CYS A 1 101 ? -3.177 -6.514 4.569 1.00 96.44 101 CYS A C 1
ATOM 774 O O . CYS A 1 101 ? -3.642 -6.926 3.510 1.00 96.44 101 CYS A O 1
ATOM 776 N N . ARG A 1 102 ? -3.652 -6.902 5.757 1.00 94.88 102 ARG A N 1
ATOM 777 C CA . ARG A 1 102 ? -4.770 -7.845 5.898 1.00 94.88 102 ARG A CA 1
ATOM 778 C C . ARG A 1 102 ? -6.079 -7.276 5.370 1.00 94.88 102 ARG A C 1
ATOM 780 O O . ARG A 1 102 ? -6.814 -7.970 4.677 1.00 94.88 102 ARG A O 1
ATOM 787 N N . LYS A 1 103 ? -6.374 -6.008 5.666 1.00 95.44 103 LYS A N 1
ATOM 788 C CA . LYS A 1 103 ? -7.630 -5.378 5.240 1.00 95.44 103 LYS A CA 1
ATOM 789 C C . LYS A 1 103 ? -7.731 -5.195 3.726 1.00 95.44 103 LYS A C 1
ATOM 791 O O . LYS A 1 103 ? -8.830 -5.223 3.177 1.00 95.44 103 LYS A O 1
ATOM 796 N N . HIS A 1 104 ? -6.605 -4.969 3.060 1.00 96.94 104 HIS A N 1
ATOM 797 C CA . HIS A 1 104 ? -6.550 -4.654 1.635 1.00 96.94 104 HIS A CA 1
ATOM 798 C C . HIS A 1 104 ? -5.804 -5.718 0.827 1.00 96.94 104 HIS A C 1
ATOM 800 O O . HIS A 1 104 ? -5.247 -5.389 -0.216 1.00 96.94 104 HIS A O 1
ATOM 806 N N . ALA A 1 105 ? -5.805 -6.970 1.298 1.00 98.00 105 ALA A N 1
ATOM 807 C CA . ALA A 1 105 ? -4.930 -8.046 0.832 1.00 98.00 105 ALA A CA 1
ATOM 808 C C . ALA A 1 105 ? -4.851 -8.190 -0.696 1.00 98.00 105 ALA A C 1
ATOM 810 O O . ALA A 1 105 ? -3.747 -8.332 -1.222 1.00 98.00 105 ALA A O 1
ATOM 811 N N . ASP A 1 106 ? -5.981 -8.070 -1.396 1.00 98.12 106 ASP A N 1
ATOM 812 C CA . ASP A 1 106 ? -6.078 -8.270 -2.849 1.00 98.12 106 ASP A CA 1
ATOM 813 C C . ASP A 1 106 ? -5.866 -6.989 -3.676 1.00 98.12 106 ASP A C 1
ATOM 815 O O . ASP A 1 106 ? -5.774 -7.029 -4.904 1.00 98.12 106 ASP A O 1
ATOM 819 N N . ASN A 1 107 ? -5.759 -5.829 -3.024 1.00 98.44 107 ASN A N 1
ATOM 820 C CA . ASN A 1 107 ? -5.564 -4.552 -3.705 1.00 98.44 107 ASN A CA 1
ATOM 821 C C . ASN A 1 107 ? -4.104 -4.373 -4.140 1.00 98.44 107 ASN A C 1
ATOM 823 O O . ASN A 1 107 ? -3.178 -4.871 -3.499 1.00 98.44 107 ASN A O 1
ATOM 827 N N . ARG A 1 108 ? -3.884 -3.593 -5.206 1.00 98.06 108 ARG A N 1
ATOM 828 C CA . ARG A 1 108 ? -2.540 -3.196 -5.660 1.00 98.06 108 ARG A CA 1
ATOM 829 C C . ARG A 1 108 ? -1.844 -2.348 -4.591 1.00 98.06 108 ARG A C 1
ATOM 831 O O . ARG A 1 108 ? -2.446 -1.406 -4.083 1.00 98.06 108 ARG A O 1
ATOM 838 N N . PHE A 1 109 ? -0.582 -2.662 -4.301 1.00 97.31 109 PHE A N 1
ATOM 839 C CA . PHE A 1 109 ? 0.224 -1.983 -3.286 1.00 97.31 109 PHE A CA 1
ATOM 840 C C . PHE A 1 109 ? 1.538 -1.436 -3.848 1.00 97.31 109 PHE A C 1
ATOM 842 O O . PHE A 1 109 ? 1.709 -0.223 -3.929 1.00 97.31 109 PHE A O 1
ATOM 849 N N . LEU A 1 110 ? 2.450 -2.314 -4.278 1.00 96.81 110 LEU A N 1
ATOM 850 C CA . LEU A 1 110 ? 3.753 -1.918 -4.818 1.00 96.81 110 LEU A CA 1
ATOM 851 C C . LEU A 1 110 ? 3.776 -2.090 -6.331 1.00 96.81 110 LEU A C 1
ATOM 853 O O . LEU A 1 110 ? 3.439 -3.158 -6.834 1.00 96.81 110 LEU A O 1
ATOM 857 N N . GLY A 1 111 ? 4.178 -1.041 -7.043 1.00 96.69 111 GLY A N 1
ATOM 858 C CA . GLY A 1 111 ? 4.315 -1.042 -8.495 1.00 96.69 111 GLY A CA 1
ATOM 859 C C . GLY A 1 111 ? 5.774 -0.897 -8.907 1.00 96.69 111 GLY A C 1
ATOM 860 O O . GLY A 1 111 ? 6.442 0.046 -8.488 1.00 96.69 111 GLY A O 1
ATOM 861 N N . THR A 1 112 ? 6.258 -1.785 -9.769 1.00 96.12 112 THR A N 1
ATOM 862 C CA . THR A 1 112 ? 7.596 -1.703 -10.371 1.00 96.12 112 THR A CA 1
ATOM 863 C C . THR A 1 112 ? 7.487 -1.683 -11.884 1.00 96.12 112 THR A C 1
ATOM 865 O O . THR A 1 112 ? 6.709 -2.443 -12.455 1.00 96.12 112 THR A O 1
ATOM 868 N N . ARG A 1 113 ? 8.269 -0.833 -12.555 1.00 96.62 113 ARG A N 1
ATOM 869 C CA . ARG A 1 113 ? 8.314 -0.828 -14.021 1.00 96.62 113 ARG A CA 1
ATOM 870 C C . ARG A 1 113 ? 9.255 -1.906 -14.530 1.00 96.62 113 ARG A C 1
ATOM 872 O O . ARG A 1 113 ? 10.388 -2.012 -14.058 1.00 96.62 113 ARG A O 1
ATOM 879 N N . LYS A 1 114 ? 8.811 -2.650 -15.539 1.00 96.62 114 LYS A N 1
ATOM 880 C CA . LYS A 1 114 ? 9.656 -3.627 -16.226 1.00 96.62 114 LYS A CA 1
ATOM 881 C C . LYS A 1 114 ? 10.794 -2.917 -16.960 1.00 96.62 114 LYS A C 1
ATOM 883 O O . LYS A 1 114 ? 10.546 -1.978 -17.709 1.00 96.62 114 LYS A O 1
ATOM 888 N N . VAL A 1 115 ? 12.035 -3.364 -16.787 1.00 95.94 115 VAL A N 1
ATOM 889 C CA . VAL A 1 115 ? 13.158 -2.873 -17.602 1.00 95.94 115 VAL A CA 1
ATOM 890 C C . VAL A 1 115 ? 13.145 -3.615 -18.938 1.00 95.94 115 VAL A C 1
ATOM 892 O O . VAL A 1 115 ? 13.228 -4.840 -18.955 1.00 95.94 115 VAL A O 1
ATOM 895 N N . ILE A 1 116 ? 13.012 -2.882 -20.044 1.00 96.50 116 ILE A N 1
ATOM 896 C CA . ILE A 1 116 ? 12.976 -3.429 -21.409 1.00 96.50 116 ILE A CA 1
ATOM 897 C C . ILE A 1 116 ? 14.387 -3.493 -21.990 1.00 96.50 116 ILE A C 1
ATOM 899 O O 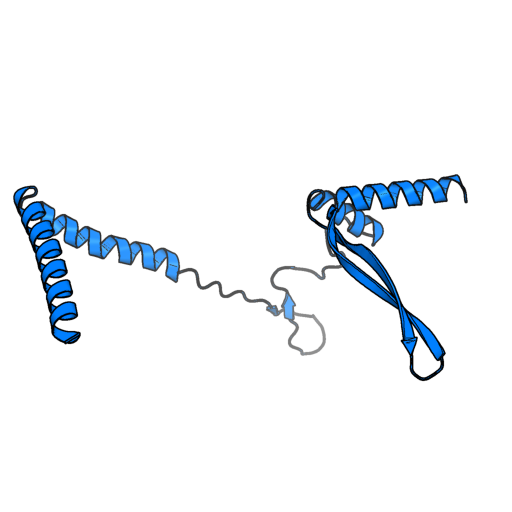. ILE A 1 116 ? 14.809 -4.537 -22.477 1.00 96.50 116 ILE A O 1
ATOM 903 N N . SER A 1 117 ? 15.127 -2.388 -21.930 1.00 96.00 117 SER A N 1
ATOM 904 C CA . SER A 1 117 ? 16.504 -2.323 -22.420 1.00 96.00 117 SER A CA 1
ATOM 905 C C . SER A 1 117 ? 17.327 -1.313 -21.626 1.00 96.00 117 SER A C 1
ATOM 907 O O . SER A 1 117 ? 16.791 -0.477 -20.894 1.00 96.00 117 SER A O 1
ATOM 909 N N . ARG A 1 118 ? 18.650 -1.437 -21.732 1.00 96.62 118 ARG A N 1
ATOM 910 C CA . ARG A 1 118 ? 19.625 -0.552 -21.094 1.00 96.62 118 ARG A CA 1
ATOM 911 C C . ARG A 1 118 ? 20.625 -0.100 -22.152 1.00 96.62 118 ARG A C 1
ATOM 913 O O . ARG A 1 118 ? 21.159 -0.935 -22.875 1.00 96.62 118 ARG A O 1
ATOM 920 N N . GLU A 1 119 ? 20.852 1.201 -22.252 1.00 95.75 119 GLU A N 1
ATOM 921 C CA . GLU A 1 119 ? 21.762 1.817 -23.220 1.00 95.75 119 GLU A CA 1
ATOM 922 C C . GLU A 1 119 ? 22.772 2.694 -22.487 1.00 95.75 119 GLU A C 1
ATOM 924 O O . GLU A 1 119 ? 22.392 3.487 -21.630 1.00 95.75 119 GLU A O 1
ATOM 929 N N . PHE A 1 120 ? 24.055 2.601 -22.832 1.00 94.81 120 PHE A N 1
ATOM 930 C CA . PHE A 1 120 ? 25.066 3.496 -22.274 1.00 94.81 120 PHE A CA 1
ATOM 931 C C . PHE A 1 120 ? 25.237 4.718 -23.169 1.00 94.81 120 PHE A C 1
ATOM 933 O O . PHE A 1 120 ? 25.614 4.595 -24.332 1.00 94.81 120 PHE A O 1
ATOM 940 N N . VAL A 1 121 ? 24.974 5.898 -22.616 1.00 93.88 121 VAL A N 1
ATOM 941 C CA . VAL A 1 121 ? 25.133 7.178 -23.308 1.00 93.88 121 VAL A CA 1
ATOM 942 C C . VAL A 1 121 ? 26.346 7.892 -22.739 1.00 93.88 121 VAL A C 1
ATOM 944 O O . VAL A 1 121 ? 26.461 8.071 -21.526 1.00 93.88 121 VAL A O 1
ATOM 947 N N . GLU A 1 122 ? 27.255 8.303 -23.613 1.00 94.19 122 GLU A N 1
ATOM 948 C CA . GLU A 1 122 ? 28.419 9.089 -23.227 1.00 94.19 122 GLU A CA 1
ATOM 949 C C . GLU A 1 122 ? 28.057 10.576 -23.224 1.00 94.19 122 GLU A C 1
ATOM 951 O O . GLU A 1 122 ? 27.591 11.129 -24.220 1.00 94.19 122 GLU A O 1
ATOM 956 N N . ALA A 1 123 ? 28.217 11.224 -22.074 1.00 87.31 123 ALA A N 1
ATOM 957 C CA . ALA A 1 123 ? 28.056 12.663 -21.955 1.00 87.31 123 ALA A CA 1
ATOM 958 C C . ALA A 1 123 ? 29.267 13.393 -22.544 1.00 87.31 123 ALA A C 1
ATOM 960 O O . ALA A 1 123 ? 30.357 12.837 -22.655 1.00 87.31 123 ALA A O 1
ATOM 961 N N . SER A 1 124 ? 29.102 14.686 -22.825 1.00 86.44 124 SER A N 1
ATOM 962 C CA . SER A 1 124 ? 30.132 15.556 -23.416 1.00 86.44 124 SER A CA 1
ATOM 963 C C . SER A 1 124 ? 31.474 15.595 -22.667 1.00 86.44 124 SER A C 1
ATOM 965 O O . SER A 1 124 ? 32.473 16.011 -23.241 1.00 86.44 124 SER A O 1
ATOM 967 N N . GLY A 1 125 ? 31.519 15.154 -21.406 1.00 88.31 125 GLY A N 1
ATOM 968 C CA . GLY A 1 125 ? 32.738 15.036 -20.597 1.00 88.31 125 GLY A CA 1
ATOM 969 C C . GLY A 1 125 ? 33.273 13.608 -20.420 1.00 88.31 125 GLY A C 1
ATOM 970 O O . GLY A 1 125 ? 33.953 13.361 -19.429 1.00 88.31 125 GLY A O 1
ATOM 971 N N . GLY A 1 126 ? 32.896 12.646 -21.270 1.00 88.44 126 GLY A N 1
ATOM 972 C CA . GLY A 1 126 ? 33.373 11.250 -21.218 1.00 88.44 126 GLY A CA 1
ATOM 973 C C . GLY A 1 126 ? 32.744 10.376 -20.122 1.00 88.44 126 GLY A C 1
ATOM 974 O O . GLY A 1 126 ? 33.034 9.185 -20.012 1.00 88.44 126 GLY A O 1
ATOM 975 N N . ARG A 1 127 ? 31.850 10.937 -19.292 1.00 90.81 127 ARG A N 1
ATOM 976 C CA . ARG A 1 127 ? 31.065 10.161 -18.316 1.00 90.81 127 ARG A CA 1
ATOM 977 C C . ARG A 1 127 ? 29.992 9.353 -19.037 1.00 90.81 127 ARG A C 1
ATOM 979 O O . ARG A 1 127 ? 29.199 9.922 -19.782 1.00 90.81 127 ARG A O 1
ATOM 986 N N . LYS A 1 128 ? 29.930 8.050 -18.767 1.00 92.75 128 LYS A N 1
ATOM 987 C CA . LYS A 1 128 ? 28.901 7.155 -19.308 1.00 92.75 128 LYS A CA 1
ATOM 988 C C . LYS A 1 128 ? 27.738 7.032 -18.328 1.00 92.75 128 LYS A C 1
ATOM 990 O O . LYS A 1 128 ? 27.954 6.786 -17.144 1.00 92.75 128 LYS A O 1
ATOM 995 N N . PHE A 1 129 ? 26.519 7.192 -18.826 1.00 93.62 129 PHE A N 1
ATOM 996 C CA . PHE A 1 129 ? 25.279 7.023 -18.074 1.00 93.62 129 PHE A CA 1
ATOM 997 C C . PHE A 1 129 ? 24.502 5.833 -18.617 1.00 93.62 129 PHE A C 1
ATOM 999 O O . PHE A 1 129 ? 24.393 5.671 -19.830 1.00 93.62 129 PHE A O 1
ATOM 1006 N N . GLU A 1 130 ? 23.934 5.025 -17.726 1.00 94.75 130 GLU A N 1
ATOM 1007 C CA . GLU A 1 130 ? 23.005 3.969 -18.113 1.00 94.75 130 GLU A CA 1
ATOM 1008 C C . GLU A 1 130 ? 21.598 4.556 -18.261 1.00 94.75 130 GLU A C 1
ATOM 1010 O O . GLU A 1 130 ? 20.949 4.959 -17.295 1.00 94.75 130 GLU A O 1
ATOM 1015 N N . LYS A 1 131 ? 21.124 4.626 -19.499 1.00 95.06 131 LYS A N 1
ATOM 1016 C CA . LYS A 1 131 ? 19.758 4.987 -19.841 1.00 95.06 131 LYS A CA 1
ATOM 1017 C C . LYS A 1 131 ? 18.905 3.722 -19.858 1.00 95.06 131 LYS A C 1
ATOM 1019 O O . LYS A 1 131 ? 19.121 2.825 -20.670 1.00 95.06 131 LYS A O 1
ATOM 1024 N N . LEU A 1 132 ? 17.918 3.659 -18.970 1.00 96.62 132 LEU A N 1
ATOM 1025 C CA . LEU A 1 132 ? 16.964 2.555 -18.901 1.00 96.62 132 LEU A CA 1
ATOM 1026 C C . LEU A 1 132 ? 15.723 2.866 -19.739 1.00 96.62 132 LEU A C 1
ATOM 1028 O O . LEU A 1 132 ? 15.075 3.895 -19.545 1.00 96.62 132 LEU A O 1
ATOM 1032 N N . HIS A 1 133 ? 15.345 1.938 -20.610 1.00 96.62 133 HIS A N 1
ATOM 1033 C CA . HIS A 1 133 ? 14.036 1.928 -21.250 1.00 96.62 133 HIS A CA 1
ATOM 1034 C C . HIS A 1 133 ? 13.092 1.087 -20.405 1.00 96.62 133 HIS A C 1
ATOM 1036 O O . HIS A 1 133 ? 13.311 -0.108 -20.198 1.00 96.62 133 HIS A O 1
ATOM 1042 N N . LEU A 1 134 ? 12.056 1.729 -19.879 1.00 97.69 134 LEU A N 1
ATOM 1043 C CA . LEU A 1 134 ? 11.114 1.121 -18.949 1.00 97.69 134 LEU A CA 1
ATOM 1044 C C . LEU A 1 134 ? 9.774 0.877 -19.647 1.00 97.69 134 LEU A C 1
ATOM 1046 O O . LEU A 1 134 ? 9.269 1.745 -20.355 1.00 97.69 134 LEU A O 1
ATOM 1050 N N . GLY A 1 135 ? 9.197 -0.295 -19.411 1.00 96.25 135 GLY A N 1
ATOM 1051 C CA . GLY A 1 135 ? 7.884 -0.714 -19.884 1.00 96.25 135 GLY A CA 1
ATOM 1052 C C . GLY A 1 135 ? 6.769 -0.404 -18.894 1.00 96.25 135 GLY A C 1
ATOM 1053 O O . GLY A 1 135 ? 6.858 0.547 -18.110 1.00 96.25 135 GLY A O 1
ATOM 1054 N N . GLU A 1 136 ? 5.720 -1.218 -18.945 1.00 97.38 136 GLU A N 1
ATOM 1055 C CA . GLU A 1 136 ? 4.543 -1.093 -18.087 1.00 97.38 136 GLU A CA 1
ATOM 1056 C C . GLU A 1 136 ? 4.843 -1.374 -16.608 1.00 97.38 136 GLU A C 1
ATOM 1058 O O . GLU A 1 136 ? 5.849 -1.999 -16.250 1.00 97.38 136 GLU A O 1
ATOM 1063 N N . TYR A 1 137 ? 3.949 -0.885 -15.745 1.00 97.44 137 TYR A N 1
ATOM 1064 C CA . TYR A 1 137 ? 3.966 -1.192 -14.319 1.00 97.44 137 TYR A CA 1
ATOM 1065 C C . TYR A 1 137 ? 3.405 -2.585 -14.048 1.00 97.44 137 TYR A C 1
ATOM 1067 O O . TYR A 1 137 ? 2.264 -2.895 -14.389 1.00 97.44 137 TYR A O 1
ATOM 1075 N N . GLU A 1 138 ? 4.177 -3.375 -13.320 1.00 96.69 138 GLU A N 1
ATOM 1076 C CA . GLU A 1 138 ? 3.734 -4.611 -12.694 1.00 96.69 138 GLU A CA 1
ATOM 1077 C C . GLU A 1 138 ? 3.425 -4.328 -11.224 1.00 96.69 138 GLU A C 1
ATOM 1079 O O . GLU A 1 138 ? 4.211 -3.684 -10.525 1.00 96.69 138 GLU A O 1
ATOM 1084 N N . TRP A 1 139 ? 2.257 -4.777 -10.764 1.00 97.81 139 TRP A N 1
ATOM 1085 C CA . TRP A 1 139 ? 1.756 -4.492 -9.423 1.00 97.81 139 TRP A CA 1
ATOM 1086 C C . TRP A 1 139 ? 1.722 -5.744 -8.564 1.00 97.81 139 TRP A C 1
ATOM 1088 O O . TRP A 1 139 ? 1.285 -6.807 -8.998 1.00 97.81 139 TRP A O 1
ATOM 1098 N N . GLN A 1 140 ? 2.115 -5.580 -7.312 1.00 97.69 140 GLN A N 1
ATOM 1099 C CA . GLN A 1 140 ? 2.039 -6.595 -6.276 1.00 97.69 140 GLN A CA 1
ATOM 1100 C C . GLN A 1 140 ? 0.964 -6.208 -5.276 1.00 97.69 140 GLN A C 1
ATOM 1102 O O . GLN A 1 140 ? 0.769 -5.022 -4.996 1.00 97.69 140 GLN A O 1
ATOM 1107 N N . THR A 1 141 ? 0.251 -7.202 -4.753 1.00 98.50 141 THR A N 1
ATOM 1108 C CA . THR A 1 141 ? -0.830 -6.947 -3.807 1.00 98.50 141 THR A CA 1
ATOM 1109 C C . THR A 1 141 ? -0.294 -6.684 -2.400 1.00 98.50 141 THR A C 1
ATOM 1111 O O . THR A 1 141 ? 0.863 -6.998 -2.087 1.00 98.50 141 THR A O 1
ATOM 1114 N N . TYR A 1 142 ? -1.127 -6.099 -1.540 1.00 98.50 142 TYR A N 1
ATOM 1115 C CA . TYR A 1 142 ? -0.809 -5.922 -0.121 1.00 98.50 142 TYR A CA 1
ATOM 11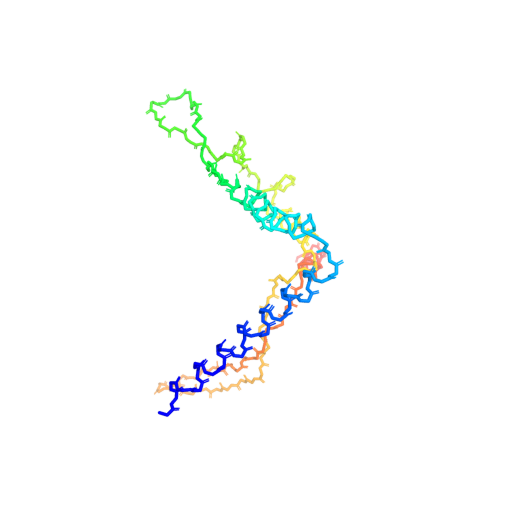16 C C . TYR A 1 142 ? -0.456 -7.250 0.558 1.00 98.50 142 TYR A C 1
ATOM 1118 O O . TYR A 1 142 ? 0.556 -7.313 1.256 1.00 98.50 142 TYR A O 1
ATOM 1126 N N . GLY A 1 143 ? -1.242 -8.306 0.317 1.00 98.25 143 GLY A N 1
ATOM 1127 C CA . GLY A 1 143 ? -1.017 -9.632 0.896 1.00 98.25 143 GLY A CA 1
ATOM 1128 C C . GLY A 1 143 ? 0.309 -10.236 0.440 1.00 98.25 143 GLY A C 1
ATOM 1129 O O . GLY A 1 143 ? 1.173 -10.526 1.261 1.00 98.25 143 GLY A O 1
ATOM 1130 N N . ALA A 1 144 ? 0.550 -10.282 -0.874 1.00 97.94 144 ALA A N 1
ATOM 1131 C CA . ALA A 1 144 ? 1.787 -10.840 -1.428 1.00 97.94 144 ALA A CA 1
ATOM 1132 C C . ALA A 1 144 ? 3.054 -10.070 -1.006 1.00 97.94 144 ALA A C 1
ATOM 1134 O O . ALA A 1 144 ? 4.169 -10.598 -1.063 1.00 97.94 144 ALA A O 1
ATOM 1135 N N . THR A 1 145 ? 2.914 -8.789 -0.666 1.00 97.50 145 THR A N 1
ATOM 1136 C CA . THR A 1 145 ? 4.016 -7.965 -0.156 1.00 97.50 145 THR A CA 1
ATOM 1137 C C . THR A 1 145 ? 4.248 -8.221 1.329 1.00 97.50 145 THR A C 1
ATOM 1139 O O . THR A 1 145 ? 5.397 -8.351 1.747 1.00 97.50 145 THR A O 1
ATOM 1142 N N . PHE A 1 146 ? 3.171 -8.342 2.107 1.00 97.94 146 PHE A N 1
ATOM 1143 C CA . PHE A 1 146 ? 3.228 -8.691 3.523 1.00 97.94 146 PHE A CA 1
ATOM 1144 C C . PHE A 1 146 ? 3.881 -10.056 3.738 1.00 97.94 146 PHE A C 1
ATOM 1146 O O . PHE A 1 146 ? 4.848 -10.146 4.489 1.00 97.94 146 PHE A O 1
ATOM 1153 N N . ASP A 1 147 ? 3.462 -11.075 2.985 1.00 98.12 147 ASP A N 1
ATOM 1154 C CA . ASP A 1 147 ? 4.045 -12.418 3.063 1.00 98.12 147 ASP A CA 1
ATOM 1155 C C . ASP A 1 147 ? 5.553 -12.397 2.791 1.00 98.12 147 ASP A C 1
ATOM 1157 O O . ASP A 1 147 ? 6.335 -13.042 3.488 1.00 98.12 147 ASP A O 1
ATOM 1161 N N . ARG A 1 148 ? 6.001 -11.603 1.810 1.00 97.38 148 ARG A N 1
ATOM 1162 C CA . ARG A 1 148 ? 7.433 -11.453 1.519 1.00 97.38 148 ARG A CA 1
ATOM 1163 C C . ARG A 1 148 ? 8.192 -10.746 2.631 1.00 97.38 148 ARG A C 1
ATOM 1165 O O . ARG A 1 148 ? 9.286 -11.195 2.966 1.00 97.38 148 ARG A O 1
ATOM 1172 N N . ALA A 1 149 ? 7.627 -9.694 3.219 1.00 96.75 149 ALA A N 1
ATOM 1173 C CA . ALA A 1 149 ? 8.228 -9.028 4.370 1.00 96.75 149 ALA A CA 1
ATOM 1174 C C . ALA A 1 149 ? 8.343 -9.984 5.571 1.00 96.75 149 ALA A C 1
ATOM 1176 O O . ALA A 1 149 ? 9.410 -10.076 6.177 1.00 96.75 149 ALA A O 1
ATOM 1177 N N . CYS A 1 150 ? 7.291 -10.755 5.863 1.00 97.06 150 CYS A N 1
ATOM 1178 C CA . CYS A 1 150 ? 7.288 -11.763 6.923 1.00 97.06 150 CYS A CA 1
ATOM 1179 C C . CYS A 1 150 ? 8.307 -12.878 6.669 1.00 97.06 150 CYS A C 1
ATOM 1181 O O . CYS A 1 150 ? 9.051 -13.240 7.581 1.00 97.06 150 CYS A O 1
ATOM 1183 N N . ASN A 1 151 ? 8.388 -13.398 5.443 1.00 97.00 151 ASN A N 1
ATOM 1184 C CA . ASN A 1 151 ? 9.357 -14.433 5.077 1.00 97.00 151 ASN A CA 1
ATOM 1185 C C . ASN A 1 151 ? 10.798 -13.925 5.205 1.00 97.00 151 ASN A C 1
ATOM 1187 O O . ASN A 1 151 ? 11.648 -14.624 5.754 1.00 97.00 151 ASN A O 1
ATOM 1191 N N . PHE A 1 152 ? 11.064 -12.695 4.756 1.00 96.12 152 PHE A N 1
ATOM 1192 C CA . PHE A 1 152 ? 12.372 -12.059 4.899 1.00 96.12 152 PHE A CA 1
ATOM 1193 C C . PHE A 1 152 ? 12.754 -11.864 6.373 1.00 96.12 152 PHE A C 1
ATOM 1195 O O . PHE A 1 152 ? 13.823 -12.304 6.793 1.00 96.12 152 PHE A O 1
ATOM 1202 N N . ALA A 1 153 ? 11.858 -11.285 7.179 1.00 95.56 153 ALA A N 1
ATOM 1203 C CA . ALA A 1 153 ? 12.081 -11.079 8.610 1.00 95.56 153 ALA A CA 1
ATOM 1204 C C . ALA A 1 153 ? 12.272 -12.404 9.367 1.00 95.56 153 ALA A C 1
ATOM 1206 O O . ALA A 1 153 ? 13.144 -12.504 10.225 1.00 95.56 153 ALA A O 1
ATOM 1207 N N . SER A 1 154 ? 11.510 -13.443 9.013 1.00 96.25 154 SER A N 1
ATOM 1208 C CA . SER A 1 154 ? 11.663 -14.788 9.582 1.00 96.25 154 SER A CA 1
ATOM 1209 C C . SER A 1 154 ? 13.016 -15.409 9.235 1.00 96.25 154 SER A C 1
ATOM 1211 O O . SER A 1 154 ? 13.579 -16.142 10.044 1.00 96.25 154 SER A O 1
ATOM 1213 N N . GLY A 1 155 ? 13.541 -15.126 8.039 1.00 96.81 155 GLY A N 1
ATOM 1214 C CA . GLY A 1 155 ? 14.887 -15.520 7.634 1.00 96.81 155 GLY A CA 1
ATOM 1215 C C . GLY A 1 155 ? 15.959 -14.842 8.484 1.00 96.81 155 GLY A C 1
ATOM 1216 O O . GLY A 1 155 ? 16.798 -15.534 9.053 1.00 96.81 155 GLY A O 1
ATOM 1217 N N . LEU A 1 156 ? 15.882 -13.515 8.637 1.00 96.31 156 LEU A N 1
ATOM 1218 C CA . LEU A 1 156 ? 16.794 -12.754 9.500 1.00 96.31 156 LEU A CA 1
ATOM 1219 C C . LEU A 1 156 ? 16.752 -13.255 10.946 1.00 96.31 156 LEU A C 1
ATOM 1221 O O . LEU A 1 156 ? 17.784 -13.588 11.510 1.00 96.31 156 LEU A O 1
ATOM 1225 N N . ALA A 1 157 ? 15.555 -13.419 11.514 1.00 96.06 157 ALA A N 1
ATOM 1226 C CA . ALA A 1 157 ? 15.389 -13.899 12.885 1.00 96.06 157 ALA A CA 1
ATOM 1227 C C . ALA A 1 157 ? 16.000 -15.292 13.126 1.00 96.06 157 ALA A C 1
ATOM 1229 O O . ALA A 1 157 ? 16.390 -15.603 14.248 1.00 96.06 157 ALA A O 1
ATOM 1230 N N . LYS A 1 158 ? 16.074 -16.139 12.090 1.00 95.50 158 LYS A N 1
ATOM 1231 C CA . LYS A 1 158 ? 16.689 -17.472 12.175 1.00 95.50 158 LYS A CA 1
ATOM 1232 C C . LYS A 1 158 ? 18.199 -17.468 11.942 1.00 95.50 158 LYS A C 1
ATOM 1234 O O . LYS A 1 158 ? 18.863 -18.371 12.441 1.00 95.50 158 LYS A O 1
ATOM 1239 N N . LEU A 1 159 ? 18.716 -16.534 11.144 1.00 92.06 159 LEU A N 1
ATOM 1240 C CA . LEU A 1 159 ? 20.110 -16.535 10.686 1.00 92.06 159 LEU A CA 1
ATOM 1241 C C . LEU A 1 159 ? 21.018 -15.554 11.445 1.00 92.06 159 LEU A C 1
ATOM 1243 O O . LEU A 1 159 ? 22.223 -15.797 11.469 1.00 92.06 159 LEU A O 1
ATOM 1247 N N . GLY A 1 160 ? 20.461 -14.529 12.101 1.00 65.94 160 GLY A N 1
ATOM 1248 C CA . GLY A 1 160 ? 21.210 -13.501 12.835 1.00 65.94 160 GLY A CA 1
ATOM 1249 C C . GLY A 1 160 ? 21.454 -12.256 12.000 1.00 65.94 160 GLY A C 1
ATOM 1250 O O . GLY A 1 160 ? 22.417 -12.268 11.204 1.00 65.94 160 GLY A O 1
#

pLDDT: mean 83.42, std 12.96, range [52.0, 98.5]

Secondary structure (DSSP, 8-state):
--HHHHHHHHHHHHHHHHHHHHHHHHHS-HHHHHHHHHHHHHHHHHHHHHHHT-------EEE---SSSSS--EEETT-SS--SSSSTT--SHHHHHHHHHHHTTTSEEEEEEEEEEEEEEE-TTS-EEEEEEEEEEEEEEHHHHHHHHHHHHHHHHHH-

Foldseek 3Di:
DPVVVVVVVVVVVVVVVVVVVVVVCVVDPPVVVVVVVVCVVVVVVVVCCVVVVPPPPLPQWDFDDPVDDPDGDIDGPVDPDDCPDPDPPQPDPVSVLVVVLVVFVADFDDKDWAFDDWDWDQDPVRDTDIDTDTHDIDTDGSNRVVVVVVVVVVVVVVPD

Sequence (160 aa):
MADAEGDRMNLQLLDRVSKSFMSMEKGYGFLGIVGAVIISLILPLLFSSILIGRKNNRRRAIQVDSGGEEGITMRNSRFPTLVEVPWDGATTMAALFEQSCRKHADNRFLGTRKVISREFVEASGGRKFEKLHLGEYEWQTYGATFDRACNFASGLAKLG

Organism: Narcissus pseudonarcissus (NCBI:txid39639)

Radius of gyration: 34.05 Å; chains: 1; bounding box: 94×49×78 Å